Protein AF-A0A1D6E406-F1 (afdb_monomer_lite)

Secondary structure (DSSP, 8-state):
-EEE-SSEEEEEEEE--SSSPPEEEEEEEESS--HHHHHHHHH-HHHHHHH-TTEEEEEEEEEETTTTEEEEEEEEPPPTTS--EEEEEEEEEEEETTEEEEEEEEE---TT-----EEEEEEEPPSSSS-EEEE-

InterPro domains:
  IPR002913 START domain [PS50848] (1-136)
  IPR023393 START-like domain superfamily [G3DSA:3.30.530.20] (2-128)
  IPR051213 START domain-containing lipid transfer [PTHR19308] (1-108)

pLDDT: mean 76.95, std 17.3, range [32.34, 92.44]

Foldseek 3Di:
DWDDDPFKTKDWDWDDDPDDDIRIKMKMKGQADALVRVVCCVPPQVNCCVPVVQWPDKDWPDADPVQQKTWMWTWGHDPPVDDIAIWIKIKHWDDDDRKIKMKIWTDRPDPPDPDIDIDIWIFDQDPDRGITITMD

Structure (mmCIF, N/CA/C/O backbone):
data_AF-A0A1D6E406-F1
#
_entry.id   AF-A0A1D6E406-F1
#
loop_
_atom_site.group_PDB
_atom_site.id
_atom_site.type_symbol
_atom_site.label_atom_id
_atom_site.label_alt_id
_atom_site.label_comp_id
_atom_site.label_asym_id
_atom_site.label_entity_id
_atom_site.label_seq_id
_atom_site.pdbx_PDB_ins_code
_atom_site.Cartn_x
_atom_site.Cartn_y
_atom_site.Cartn_z
_atom_site.occupancy
_atom_site.B_iso_or_equiv
_atom_site.auth_seq_id
_atom_site.auth_comp_id
_atom_site.auth_asym_id
_atom_site.auth_atom_id
_atom_site.pdbx_PDB_model_num
ATOM 1 N N . MET A 1 1 ? -14.150 10.997 -7.292 1.00 87.75 1 MET A N 1
ATOM 2 C CA . MET A 1 1 ? -14.977 9.773 -7.341 1.00 87.75 1 MET A CA 1
ATOM 3 C C . MET A 1 1 ? -15.355 9.397 -5.924 1.00 87.75 1 MET A C 1
ATOM 5 O O . MET A 1 1 ? -14.482 9.418 -5.068 1.00 87.75 1 MET A O 1
ATOM 9 N N . GLU A 1 2 ? -16.615 9.054 -5.685 1.00 92.44 2 GLU A N 1
ATOM 10 C CA . GLU A 1 2 ? -17.098 8.595 -4.381 1.00 92.44 2 GLU A CA 1
ATOM 11 C C . GLU A 1 2 ? -17.766 7.223 -4.537 1.00 92.44 2 GLU A C 1
ATOM 13 O O . GLU A 1 2 ? -18.432 6.958 -5.541 1.00 92.44 2 GLU A O 1
ATOM 18 N N . ARG A 1 3 ? -17.552 6.333 -3.567 1.00 90.25 3 ARG A N 1
ATOM 19 C CA . ARG A 1 3 ? -18.233 5.042 -3.435 1.00 90.25 3 ARG A CA 1
ATOM 20 C C . ARG A 1 3 ? -18.565 4.786 -1.973 1.00 90.25 3 ARG A C 1
ATOM 22 O O . ARG A 1 3 ? -17.777 5.112 -1.091 1.00 90.25 3 ARG A O 1
ATOM 29 N N . ARG A 1 4 ? -19.701 4.145 -1.715 1.00 91.31 4 ARG A N 1
ATOM 30 C CA . ARG A 1 4 ? -20.150 3.834 -0.358 1.00 91.31 4 ARG A CA 1
ATOM 31 C C . ARG A 1 4 ? -20.817 2.464 -0.299 1.00 91.31 4 ARG A C 1
ATOM 33 O O . ARG A 1 4 ? -21.579 2.110 -1.193 1.00 91.31 4 ARG A O 1
ATOM 40 N N . THR A 1 5 ? -20.526 1.720 0.757 1.00 90.69 5 THR A N 1
ATOM 41 C CA . THR A 1 5 ? -21.230 0.500 1.173 1.00 90.69 5 THR A CA 1
ATOM 42 C C . THR A 1 5 ? -21.824 0.722 2.570 1.00 90.69 5 THR A C 1
ATOM 44 O O . THR A 1 5 ? -21.741 1.824 3.119 1.00 90.69 5 THR A O 1
ATOM 47 N N . SER A 1 6 ? -22.441 -0.301 3.165 1.00 89.81 6 SER A N 1
ATOM 48 C CA . SER A 1 6 ? -22.986 -0.225 4.528 1.00 89.81 6 SER A CA 1
ATOM 49 C C . SER A 1 6 ? -21.928 0.069 5.602 1.00 89.81 6 SER A C 1
ATOM 51 O O . SER A 1 6 ? -22.252 0.713 6.593 1.00 89.81 6 SER A O 1
ATOM 53 N N . ASN A 1 7 ? -20.680 -0.363 5.398 1.00 88.88 7 ASN A N 1
ATOM 54 C CA . ASN A 1 7 ? -19.593 -0.310 6.384 1.00 88.88 7 ASN A CA 1
ATOM 55 C C . ASN A 1 7 ? -18.300 0.356 5.871 1.00 88.88 7 ASN A C 1
ATOM 57 O O . ASN A 1 7 ? -17.299 0.404 6.589 1.00 88.88 7 ASN A O 1
ATOM 61 N N . MET A 1 8 ? -18.296 0.860 4.632 1.00 88.75 8 MET A N 1
ATOM 62 C CA . MET A 1 8 ? -17.132 1.499 4.023 1.00 88.75 8 MET A CA 1
ATOM 63 C C . MET A 1 8 ? -17.527 2.742 3.223 1.00 88.75 8 MET A C 1
ATOM 65 O O . MET A 1 8 ? -18.498 2.736 2.467 1.00 88.75 8 MET A O 1
ATOM 69 N N . THR A 1 9 ? -16.736 3.809 3.336 1.00 90.44 9 THR A N 1
ATOM 70 C CA . THR A 1 9 ? -16.847 4.998 2.471 1.00 90.44 9 THR A CA 1
ATOM 71 C C . THR A 1 9 ? -15.514 5.264 1.788 1.00 90.44 9 THR A C 1
ATOM 73 O O . THR A 1 9 ? -14.501 5.384 2.460 1.00 90.44 9 THR A O 1
ATOM 76 N N . TYR A 1 10 ? -15.499 5.390 0.466 1.00 89.38 10 TYR A N 1
ATOM 77 C CA . TYR A 1 10 ? -14.306 5.630 -0.341 1.00 89.38 10 TYR A CA 1
ATOM 78 C C . TYR A 1 10 ? -14.454 6.918 -1.146 1.00 89.38 10 T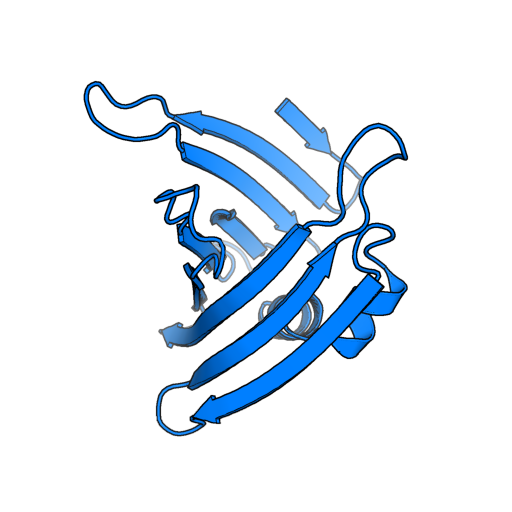YR A C 1
ATOM 80 O O . TYR A 1 10 ? -15.414 7.088 -1.894 1.00 89.38 10 TYR A O 1
ATOM 88 N N . ASN A 1 11 ? -13.468 7.799 -1.035 1.00 90.12 11 ASN A N 1
ATOM 89 C CA . ASN A 1 11 ? -13.337 9.009 -1.831 1.00 90.12 11 ASN A CA 1
ATOM 90 C C . ASN A 1 11 ? -12.002 8.985 -2.563 1.00 90.12 11 ASN A C 1
ATOM 92 O O . ASN A 1 11 ? -10.994 8.595 -1.991 1.00 90.12 11 ASN A O 1
ATOM 96 N N . ALA A 1 12 ? -11.978 9.446 -3.803 1.00 88.56 12 ALA A N 1
ATOM 97 C CA . ALA A 1 12 ? -10.755 9.655 -4.559 1.00 88.56 12 ALA A CA 1
ATOM 98 C C . ALA A 1 12 ? -10.809 10.986 -5.291 1.00 88.56 12 ALA A C 1
ATOM 100 O O . ALA A 1 12 ? -11.831 11.343 -5.888 1.00 88.56 12 ALA A O 1
ATOM 101 N N . TRP A 1 13 ? -9.702 11.705 -5.259 1.00 90.12 13 TRP A N 1
ATOM 102 C CA . TRP A 1 13 ? -9.516 12.971 -5.944 1.00 90.12 13 TRP A CA 1
ATOM 103 C C . TRP A 1 13 ? -8.097 13.039 -6.502 1.00 90.12 13 TRP A C 1
ATOM 105 O O . TRP A 1 13 ? -7.251 12.197 -6.213 1.00 90.12 13 TRP A O 1
ATOM 115 N N . ARG A 1 14 ? -7.841 14.028 -7.348 1.00 88.38 14 ARG A N 1
ATOM 116 C CA . ARG A 1 14 ? -6.494 14.330 -7.820 1.00 88.38 14 ARG A CA 1
ATOM 117 C C . ARG A 1 14 ? -6.176 15.779 -7.503 1.00 88.38 14 ARG A C 1
ATOM 119 O O . ARG A 1 14 ? -7.077 16.617 -7.493 1.00 88.38 14 ARG A O 1
ATOM 126 N N . ARG A 1 15 ? -4.908 16.056 -7.241 1.00 85.81 15 ARG A N 1
ATOM 127 C CA . ARG A 1 15 ? -4.362 17.395 -7.081 1.00 85.81 15 ARG A CA 1
ATOM 128 C C . ARG A 1 15 ? -3.347 17.621 -8.191 1.00 85.81 15 ARG A C 1
ATOM 130 O O . ARG A 1 15 ? -2.416 16.839 -8.353 1.00 85.81 15 ARG A O 1
ATOM 137 N N . GLU A 1 16 ? -3.543 18.698 -8.933 1.00 90.00 16 GLU A N 1
ATOM 138 C CA . GLU A 1 16 ? -2.656 19.139 -10.007 1.00 90.00 16 GLU A CA 1
ATOM 139 C C . GLU A 1 16 ? -1.957 20.414 -9.515 1.00 90.00 16 GLU A C 1
ATOM 141 O O . GLU A 1 16 ? -2.592 21.469 -9.480 1.00 90.00 16 GLU A O 1
ATOM 146 N N . PRO A 1 17 ? -0.723 20.322 -8.989 1.00 85.56 17 PRO A N 1
ATOM 147 C CA . PRO A 1 17 ? 0.032 21.504 -8.578 1.00 85.56 17 PRO A CA 1
ATOM 148 C C . PRO A 1 17 ? 0.490 22.318 -9.802 1.00 85.56 17 PRO A C 1
ATOM 150 O O . PRO A 1 17 ? 0.604 21.769 -10.894 1.00 85.56 17 PRO A O 1
ATOM 153 N N . GLU A 1 18 ? 0.781 23.613 -9.615 1.00 91.19 18 GLU A N 1
ATOM 154 C CA . GLU A 1 18 ? 1.351 24.466 -10.681 1.00 91.19 18 GLU A CA 1
ATOM 155 C C . GLU A 1 18 ? 2.700 23.927 -11.182 1.00 91.19 18 GLU A C 1
ATOM 157 O O . GLU A 1 18 ? 2.992 23.983 -12.374 1.00 91.19 18 GLU A O 1
ATOM 162 N N . GLU A 1 19 ? 3.487 23.340 -10.276 1.00 88.94 19 GLU A N 1
ATOM 163 C CA . GLU A 1 19 ? 4.749 22.671 -10.574 1.00 88.94 19 GLU A CA 1
ATOM 164 C C . GLU A 1 19 ? 4.769 21.258 -9.969 1.00 88.94 19 GLU A C 1
ATOM 166 O O . GLU A 1 19 ? 4.414 21.053 -8.803 1.00 88.94 19 GLU A O 1
ATOM 171 N N . GLY A 1 20 ? 5.229 20.276 -10.751 1.00 80.31 20 GLY A N 1
ATOM 172 C CA . GLY A 1 20 ? 5.406 18.886 -10.322 1.00 80.31 20 GLY A CA 1
ATOM 173 C C . GLY A 1 20 ? 4.348 17.907 -10.854 1.00 80.31 20 GLY A C 1
ATOM 174 O O . GLY A 1 20 ? 3.494 18.271 -11.662 1.00 80.31 20 GLY A O 1
ATOM 175 N N . PRO A 1 21 ? 4.426 16.627 -10.450 1.00 79.94 21 PRO A N 1
ATOM 176 C CA . PRO A 1 21 ? 3.536 15.590 -10.956 1.00 79.94 21 PRO A CA 1
ATOM 177 C C . PRO A 1 21 ? 2.126 15.693 -10.361 1.00 79.94 21 PRO A C 1
ATOM 179 O O . PRO A 1 21 ? 1.925 16.161 -9.238 1.00 79.94 21 PRO A O 1
ATOM 182 N N . ILE A 1 22 ? 1.145 15.171 -11.104 1.00 81.31 22 ILE A N 1
ATOM 183 C CA . ILE A 1 22 ? -0.227 14.994 -10.619 1.00 81.31 22 ILE A CA 1
ATOM 184 C C . ILE A 1 22 ? -0.213 14.042 -9.423 1.00 81.31 22 ILE A C 1
ATOM 186 O O . ILE A 1 22 ? 0.307 12.929 -9.500 1.00 81.31 22 ILE A O 1
ATOM 190 N N . MET A 1 23 ? -0.836 14.464 -8.328 1.00 80.56 23 MET A N 1
ATOM 191 C CA . MET A 1 23 ? -0.983 13.660 -7.122 1.00 80.56 23 MET A CA 1
ATOM 192 C C . MET A 1 23 ? -2.368 13.026 -7.118 1.00 80.56 23 MET A C 1
ATOM 194 O O . MET A 1 23 ? -3.381 13.728 -7.112 1.00 80.56 23 MET A O 1
ATOM 198 N N . TYR A 1 24 ? -2.423 11.701 -7.114 1.00 81.94 24 TYR A N 1
ATOM 199 C CA . TYR A 1 24 ? -3.665 10.976 -6.878 1.00 81.94 24 TYR A CA 1
ATOM 200 C C . TYR A 1 24 ? -3.826 10.775 -5.384 1.00 81.94 24 TYR A C 1
ATOM 202 O O . TYR A 1 24 ? -2.890 10.341 -4.724 1.00 81.94 24 TYR A O 1
ATOM 210 N N . CYS A 1 25 ? -5.003 11.111 -4.873 1.00 82.69 25 CYS A N 1
ATOM 211 C CA . CYS A 1 25 ? -5.319 10.987 -3.468 1.00 82.69 25 CYS A CA 1
ATOM 212 C C . CYS A 1 25 ? -6.571 10.136 -3.293 1.00 82.69 25 CYS A C 1
ATOM 214 O O . CYS A 1 25 ? -7.547 10.275 -4.036 1.00 82.69 25 CYS A O 1
ATOM 216 N N . SER A 1 26 ? -6.587 9.288 -2.277 1.00 84.56 26 SER A N 1
ATOM 217 C CA . SER A 1 26 ? -7.819 8.630 -1.849 1.00 84.56 26 SER A CA 1
ATOM 218 C C . SER A 1 26 ? -8.030 8.742 -0.353 1.00 84.56 26 SER A C 1
ATOM 220 O O . SER A 1 26 ? -7.108 9.054 0.379 1.00 84.56 26 SER A O 1
ATOM 222 N N . ARG A 1 27 ? -9.265 8.541 0.100 1.00 85.50 27 ARG A N 1
ATOM 223 C CA . ARG A 1 27 ? -9.650 8.438 1.501 1.00 85.50 27 ARG A CA 1
ATOM 224 C C . ARG A 1 27 ? -10.661 7.323 1.654 1.00 85.50 27 ARG A C 1
ATOM 226 O O . ARG A 1 27 ? -11.790 7.463 1.184 1.00 85.50 27 ARG A O 1
ATOM 233 N N . THR A 1 28 ? -10.288 6.271 2.366 1.00 86.69 28 THR A N 1
ATOM 234 C CA . THR A 1 28 ? -11.214 5.191 2.734 1.00 86.69 28 THR A CA 1
ATOM 235 C C . THR A 1 28 ? -11.545 5.269 4.214 1.00 86.69 28 THR A C 1
ATOM 237 O O . THR A 1 28 ? -10.647 5.505 5.012 1.00 86.69 28 THR A O 1
ATOM 240 N N . ILE A 1 29 ? -12.817 5.095 4.568 1.00 86.69 29 ILE A N 1
ATOM 241 C CA . ILE A 1 29 ? -13.318 4.933 5.932 1.00 86.69 29 ILE A CA 1
ATOM 242 C C . ILE A 1 29 ? -13.805 3.505 6.096 1.00 86.69 29 ILE A C 1
ATOM 244 O O . ILE A 1 29 ? -14.703 3.113 5.356 1.00 86.69 29 ILE A O 1
ATOM 248 N N . PHE A 1 30 ? -13.259 2.778 7.068 1.00 86.25 30 PHE A N 1
ATOM 249 C CA . PHE A 1 30 ? -13.790 1.491 7.528 1.00 86.25 30 PHE A CA 1
ATOM 250 C C . PHE A 1 30 ? -14.473 1.681 8.879 1.00 86.25 30 PHE A C 1
ATOM 252 O O . PHE A 1 30 ? -13.838 2.222 9.785 1.00 86.25 30 PHE A O 1
ATOM 259 N N . GLU A 1 31 ? -15.741 1.271 8.991 1.00 86.31 31 GLU A N 1
ATOM 260 C CA . GLU A 1 31 ? -16.519 1.427 10.231 1.00 86.31 31 GLU A CA 1
ATOM 261 C C . GLU A 1 31 ? -16.279 0.274 11.241 1.00 86.31 31 GLU A C 1
ATOM 263 O O . GLU A 1 31 ? -16.383 0.456 12.451 1.00 86.31 31 GLU A O 1
ATOM 268 N N . ASP A 1 32 ? -15.895 -0.911 10.747 1.00 86.94 32 ASP A N 1
ATOM 269 C CA . ASP A 1 32 ? -15.813 -2.156 11.534 1.00 86.94 32 ASP A CA 1
ATOM 270 C C . ASP A 1 32 ? -14.422 -2.821 11.463 1.00 86.94 32 ASP A C 1
ATOM 272 O O . ASP A 1 32 ? -14.301 -4.041 11.357 1.00 86.94 32 ASP A O 1
ATOM 276 N N . ALA A 1 33 ? -13.348 -2.029 11.467 1.00 85.50 33 ALA A N 1
ATOM 277 C CA . ALA A 1 33 ? -11.976 -2.540 11.440 1.00 85.50 33 ALA A CA 1
ATOM 278 C C . ALA A 1 33 ? -11.087 -1.805 12.450 1.00 85.50 33 ALA A C 1
ATOM 280 O O . ALA A 1 33 ? -11.347 -0.646 12.777 1.00 85.50 33 ALA A O 1
ATOM 281 N N . THR A 1 34 ? -10.029 -2.470 12.926 1.00 84.62 34 THR A N 1
ATOM 282 C CA . THR A 1 34 ? -8.990 -1.851 13.765 1.00 84.62 34 THR A CA 1
ATOM 283 C C . THR A 1 34 ? -7.807 -1.375 12.913 1.00 84.62 34 THR A C 1
ATOM 285 O O . THR A 1 34 ? -7.543 -1.968 11.860 1.00 84.62 34 THR A O 1
ATOM 288 N N . PRO A 1 35 ? -7.101 -0.295 13.306 1.00 81.69 35 PRO A N 1
ATOM 289 C CA . PRO A 1 35 ? -5.930 0.186 12.572 1.00 81.69 35 PRO A CA 1
ATOM 290 C C . PRO A 1 35 ? -4.876 -0.906 12.350 1.00 81.69 35 PRO A C 1
ATOM 292 O O . PRO A 1 35 ? -4.285 -0.971 11.277 1.00 81.69 35 PRO A O 1
ATOM 295 N N . GLU A 1 36 ? -4.701 -1.803 13.322 1.00 85.25 36 GLU A N 1
ATOM 296 C CA . GLU A 1 36 ? -3.796 -2.953 13.259 1.00 85.25 36 GLU A CA 1
ATOM 297 C C . GLU A 1 36 ? -4.228 -3.955 12.187 1.00 85.25 36 GLU A C 1
ATOM 299 O O . GLU A 1 36 ? -3.406 -4.395 11.390 1.00 85.25 36 GLU A O 1
ATOM 304 N N . LEU A 1 37 ? -5.525 -4.275 12.120 1.00 86.94 37 LEU A N 1
ATOM 305 C CA . LEU A 1 37 ? -6.055 -5.193 11.114 1.00 86.94 37 LEU A CA 1
ATOM 306 C C . LEU A 1 37 ? -5.851 -4.634 9.704 1.00 86.94 37 LEU A C 1
ATOM 308 O O . LEU A 1 37 ? -5.447 -5.356 8.797 1.00 86.94 37 LEU A O 1
ATOM 312 N N . VAL A 1 38 ? -6.129 -3.342 9.518 1.00 85.06 38 VAL A N 1
ATOM 313 C CA . VAL A 1 38 ? -5.937 -2.672 8.228 1.00 85.06 38 VAL A CA 1
ATOM 314 C C . VAL A 1 38 ? -4.454 -2.625 7.867 1.00 85.06 38 VAL A C 1
ATOM 316 O O . VAL A 1 38 ? -4.095 -2.942 6.735 1.00 85.06 38 VAL A O 1
ATOM 319 N N . ARG A 1 39 ? -3.582 -2.302 8.824 1.00 84.88 39 ARG A N 1
ATOM 320 C CA . ARG A 1 39 ? -2.129 -2.333 8.639 1.00 84.88 39 ARG A CA 1
ATOM 321 C C . ARG A 1 39 ? -1.665 -3.688 8.120 1.00 84.88 39 ARG A C 1
ATOM 323 O O . ARG A 1 39 ? -1.004 -3.739 7.084 1.00 84.88 39 ARG A O 1
ATOM 330 N N . ASP A 1 40 ? -2.029 -4.754 8.823 1.00 86.56 40 ASP A N 1
ATOM 331 C CA . ASP A 1 40 ? -1.592 -6.110 8.497 1.00 86.56 40 ASP A CA 1
ATOM 332 C C . ASP A 1 40 ? -2.157 -6.541 7.137 1.00 86.56 40 ASP A C 1
ATOM 334 O O . ASP A 1 40 ? -1.423 -7.055 6.299 1.00 86.56 40 ASP A O 1
ATOM 338 N N . PHE A 1 41 ? -3.420 -6.211 6.84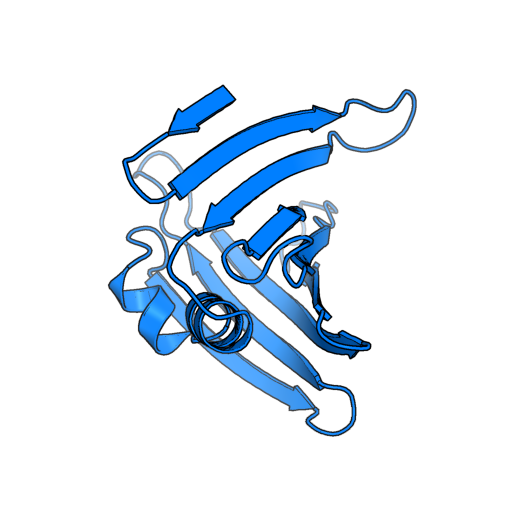6 1.00 85.12 41 PHE A N 1
ATOM 339 C CA . PHE A 1 41 ? -4.049 -6.485 5.552 1.00 85.12 41 PHE A CA 1
ATOM 340 C C . PHE A 1 41 ? -3.325 -5.833 4.362 1.00 85.12 41 PHE A C 1
ATOM 342 O O . PHE A 1 41 ? -3.179 -6.457 3.309 1.00 85.12 41 PHE A O 1
ATOM 349 N N . PHE A 1 42 ? -2.912 -4.565 4.484 1.00 79.62 42 PHE A N 1
ATOM 350 C CA . PHE A 1 42 ? -2.260 -3.852 3.379 1.00 79.62 42 PHE A CA 1
ATOM 351 C C . PHE A 1 42 ? -0.783 -4.217 3.211 1.00 79.62 42 PHE A C 1
ATOM 353 O O . PHE A 1 42 ? -0.258 -4.067 2.105 1.00 79.62 42 PHE A O 1
ATOM 360 N N . TRP A 1 43 ? -0.125 -4.664 4.281 1.00 78.25 43 TRP A N 1
ATOM 361 C CA . TRP A 1 43 ? 1.305 -4.973 4.290 1.00 78.25 43 TRP A CA 1
ATOM 362 C C . TRP A 1 43 ? 1.621 -6.453 4.042 1.00 78.25 43 TRP A C 1
ATOM 364 O O . TRP A 1 43 ? 2.741 -6.786 3.659 1.00 78.25 43 TRP A O 1
ATOM 374 N N . ASP A 1 44 ? 0.644 -7.341 4.209 1.00 85.44 44 ASP A N 1
ATOM 375 C CA . ASP A 1 44 ? 0.804 -8.765 3.931 1.00 85.44 44 ASP A CA 1
ATOM 376 C C . ASP A 1 44 ? 0.898 -9.024 2.414 1.00 85.44 44 ASP A C 1
ATOM 378 O O . ASP A 1 44 ? -0.099 -9.056 1.684 1.00 85.44 44 ASP A O 1
ATOM 382 N N . GLY A 1 45 ? 2.132 -9.202 1.933 1.00 82.56 45 GLY A N 1
ATOM 383 C CA . GLY A 1 45 ? 2.434 -9.500 0.533 1.00 82.56 45 GLY A CA 1
ATOM 384 C C . GLY A 1 45 ? 1.886 -10.849 0.053 1.00 82.56 45 GLY A C 1
ATOM 385 O O . GLY A 1 45 ? 1.450 -10.955 -1.098 1.00 82.56 45 GLY A O 1
ATOM 386 N N . ASP A 1 46 ? 1.832 -11.855 0.928 1.00 86.06 46 ASP A N 1
ATOM 387 C CA . ASP A 1 46 ? 1.295 -13.181 0.603 1.00 86.06 46 ASP A CA 1
ATOM 388 C C . ASP A 1 46 ? -0.225 -13.126 0.460 1.00 86.06 46 ASP A C 1
ATOM 390 O O . ASP A 1 46 ? -0.818 -13.749 -0.429 1.00 86.06 46 ASP A O 1
ATOM 394 N N . PHE A 1 47 ? -0.879 -12.344 1.317 1.00 87.25 47 PHE A N 1
ATOM 395 C CA . PHE A 1 47 ? -2.298 -12.069 1.198 1.00 87.25 47 PHE A CA 1
ATOM 396 C C . PHE A 1 47 ? -2.595 -11.195 -0.023 1.00 87.25 47 PHE A C 1
ATOM 398 O O . PHE A 1 47 ? -3.572 -11.450 -0.731 1.00 87.25 47 PHE A O 1
ATOM 405 N N . ARG A 1 48 ? -1.728 -10.226 -0.347 1.00 85.81 48 ARG A N 1
ATOM 406 C CA . ARG A 1 48 ? -1.874 -9.357 -1.524 1.00 85.81 48 ARG A CA 1
ATOM 407 C C . ARG A 1 48 ? -1.966 -10.141 -2.829 1.00 85.81 48 ARG A C 1
ATOM 409 O O . ARG A 1 48 ? -2.813 -9.812 -3.658 1.00 85.81 48 ARG A O 1
ATOM 416 N N . LEU A 1 49 ? -1.170 -11.200 -2.981 1.00 88.00 49 LEU A N 1
ATOM 417 C CA . LEU A 1 49 ? -1.226 -12.104 -4.138 1.00 88.00 49 LEU A CA 1
ATOM 418 C C . LEU A 1 49 ? -2.584 -12.807 -4.302 1.00 88.00 49 LEU A C 1
ATOM 420 O O . LEU A 1 49 ? -2.939 -13.198 -5.410 1.00 88.00 49 LEU A O 1
ATOM 424 N N . LYS A 1 50 ? -3.355 -12.977 -3.219 1.00 89.44 50 LYS A N 1
ATOM 425 C CA . LYS A 1 50 ? -4.668 -13.641 -3.260 1.00 89.44 50 LYS A CA 1
ATOM 426 C C . LYS A 1 50 ? -5.785 -12.709 -3.715 1.00 89.44 50 LYS A C 1
ATOM 428 O O . LYS A 1 50 ? -6.728 -13.176 -4.348 1.00 89.44 50 LYS A O 1
ATOM 433 N N . TRP A 1 51 ? -5.720 -11.422 -3.364 1.00 84.69 51 TRP A N 1
ATOM 434 C CA . TRP A 1 51 ? -6.829 -10.490 -3.601 1.00 84.69 51 TRP A CA 1
ATOM 435 C C . TRP A 1 51 ? -6.576 -9.454 -4.699 1.00 84.69 51 TRP A C 1
ATOM 437 O O . TRP A 1 51 ? -7.551 -8.957 -5.260 1.00 84.69 51 TRP A O 1
ATOM 447 N N . ASP A 1 52 ? -5.321 -9.114 -5.024 1.00 85.06 52 ASP A N 1
ATOM 448 C CA . ASP A 1 52 ? -4.988 -8.213 -6.136 1.00 85.06 52 ASP A CA 1
ATOM 449 C C . ASP A 1 52 ? -4.779 -9.041 -7.416 1.00 85.06 52 ASP A C 1
ATOM 451 O O . ASP A 1 52 ? -3.693 -9.586 -7.615 1.00 85.06 52 ASP A O 1
ATOM 455 N N . PRO A 1 53 ? -5.778 -9.135 -8.317 1.00 86.00 53 PRO A N 1
ATOM 456 C CA . PRO A 1 53 ? -5.688 -9.983 -9.507 1.00 86.00 53 PRO A CA 1
ATOM 457 C C . PRO A 1 53 ? -4.617 -9.512 -10.497 1.00 86.00 53 PRO A C 1
ATOM 459 O O . PRO A 1 53 ? -4.258 -10.248 -11.414 1.00 86.00 53 PRO A O 1
ATOM 462 N N . MET A 1 54 ? -4.126 -8.277 -10.347 1.00 85.75 54 MET A N 1
ATOM 463 C CA . MET A 1 54 ? -3.058 -7.746 -11.182 1.00 85.75 54 MET A CA 1
ATOM 464 C C . M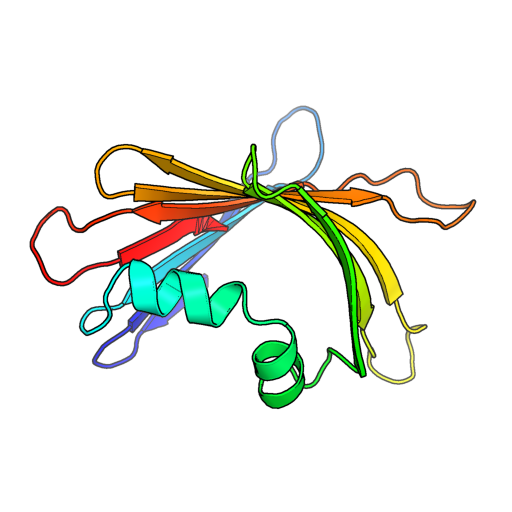ET A 1 54 ? -1.675 -8.057 -10.615 1.00 85.75 54 MET A C 1
ATOM 466 O O . MET A 1 54 ? -0.701 -7.876 -11.334 1.00 85.75 54 MET A O 1
ATOM 470 N N . LEU A 1 55 ? -1.537 -8.477 -9.355 1.00 87.94 55 LEU A N 1
ATOM 471 C CA . LEU A 1 55 ? -0.238 -8.812 -8.777 1.00 87.94 55 LEU A CA 1
ATOM 472 C C . LEU A 1 55 ? 0.104 -10.274 -9.082 1.00 87.94 55 LEU A C 1
ATOM 474 O O . LEU A 1 55 ? -0.535 -11.189 -8.580 1.00 87.94 55 LEU A O 1
ATOM 478 N N . ALA A 1 56 ? 1.123 -10.496 -9.909 1.00 89.44 56 ALA A N 1
ATOM 479 C CA . ALA A 1 56 ? 1.546 -11.836 -10.314 1.00 89.44 56 ALA A CA 1
ATOM 480 C C . ALA A 1 56 ? 2.720 -12.375 -9.490 1.00 89.44 56 ALA A C 1
ATOM 482 O O . ALA A 1 56 ? 2.938 -13.583 -9.445 1.00 89.44 56 ALA A O 1
ATOM 483 N N . TYR A 1 57 ? 3.490 -11.483 -8.869 1.00 90.75 57 TYR A N 1
ATOM 484 C CA . TYR A 1 57 ? 4.647 -11.831 -8.057 1.00 90.75 57 TYR A CA 1
ATOM 485 C C . TYR A 1 57 ? 4.840 -10.809 -6.942 1.00 90.75 57 TYR A C 1
ATOM 487 O O . TYR A 1 57 ? 4.704 -9.608 -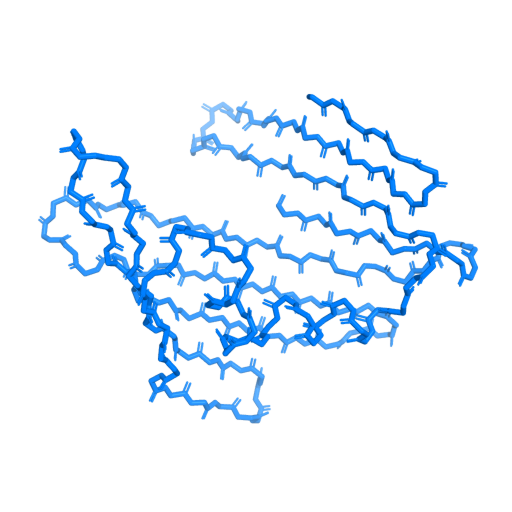7.178 1.00 90.75 57 TYR A O 1
ATOM 495 N N . CYS A 1 58 ? 5.190 -11.295 -5.754 1.00 90.75 58 CYS A N 1
ATOM 496 C CA . CYS A 1 58 ? 5.580 -10.494 -4.605 1.00 90.75 58 CYS A CA 1
ATOM 497 C C . CYS A 1 58 ? 6.688 -11.225 -3.849 1.00 90.75 58 CYS A C 1
ATOM 499 O O . CYS A 1 58 ? 6.539 -12.404 -3.532 1.00 90.75 58 CYS A O 1
ATOM 501 N N . LYS A 1 59 ? 7.789 -10.531 -3.556 1.00 91.25 59 LYS A N 1
ATOM 502 C CA . LYS A 1 59 ? 8.865 -11.046 -2.707 1.00 91.25 59 LYS A CA 1
ATOM 503 C C . LYS A 1 59 ? 9.495 -9.923 -1.889 1.00 91.25 59 LYS A C 1
ATOM 505 O O . LYS A 1 59 ? 9.929 -8.924 -2.461 1.00 91.25 59 LYS A O 1
ATOM 510 N N . SER A 1 60 ? 9.604 -10.117 -0.575 1.00 90.31 60 SER A N 1
ATOM 511 C CA . SER A 1 60 ? 10.477 -9.302 0.277 1.00 90.31 60 SER A CA 1
ATOM 512 C C . SER A 1 60 ? 11.936 -9.589 -0.078 1.00 90.31 60 SER A C 1
ATOM 514 O O . SER A 1 60 ? 12.362 -10.746 -0.096 1.00 90.31 60 SER A O 1
ATOM 516 N N . LEU A 1 61 ? 12.684 -8.543 -0.423 1.00 90.81 61 LEU A N 1
ATOM 517 C CA . LEU A 1 61 ? 14.108 -8.627 -0.737 1.00 90.81 61 LEU A CA 1
ATOM 518 C C . LEU A 1 61 ? 14.956 -8.438 0.520 1.00 90.81 61 LEU A C 1
ATOM 520 O O . LEU A 1 61 ? 15.810 -9.274 0.782 1.00 90.81 61 LEU A O 1
ATOM 524 N N . ASP A 1 62 ? 14.673 -7.387 1.294 1.00 90.06 62 ASP A N 1
ATOM 525 C CA . ASP A 1 62 ? 15.380 -7.053 2.534 1.00 90.06 62 ASP A CA 1
ATOM 526 C C . ASP A 1 62 ? 14.416 -6.456 3.561 1.00 90.06 62 ASP A C 1
ATOM 528 O O . ASP A 1 62 ? 13.492 -5.719 3.208 1.00 90.06 62 ASP A O 1
ATOM 532 N N . GLU A 1 63 ? 14.668 -6.718 4.840 1.00 89.38 63 GLU A N 1
ATOM 533 C CA . GLU A 1 63 ? 13.902 -6.180 5.963 1.00 89.38 63 GLU A CA 1
ATOM 534 C C . GLU A 1 63 ? 14.840 -5.543 6.990 1.00 89.38 63 GLU A C 1
ATOM 536 O O . GLU A 1 63 ? 15.863 -6.109 7.376 1.00 89.38 63 GLU A O 1
ATOM 541 N N . PHE A 1 64 ? 14.464 -4.359 7.466 1.00 89.25 64 PHE A N 1
ATOM 542 C CA . PHE A 1 64 ? 15.188 -3.575 8.458 1.00 89.25 64 PHE A CA 1
ATOM 543 C C . PHE A 1 64 ? 14.264 -3.307 9.659 1.00 89.25 64 PHE A C 1
ATOM 545 O O . PHE A 1 64 ? 13.698 -2.217 9.792 1.00 89.25 64 PHE A O 1
ATOM 552 N N . PRO A 1 65 ? 14.104 -4.277 10.581 1.00 84.00 65 PRO A N 1
ATOM 553 C CA . PRO A 1 65 ? 13.144 -4.168 11.684 1.00 84.00 65 PRO A CA 1
ATOM 554 C C . PRO A 1 65 ? 13.394 -2.969 12.606 1.00 84.00 65 PRO A C 1
ATOM 556 O O . PRO A 1 65 ? 12.461 -2.411 13.171 1.00 84.00 65 PRO A O 1
ATOM 559 N N . GLN A 1 66 ? 14.652 -2.536 12.726 1.00 86.56 66 GLN A N 1
ATOM 560 C CA . GLN A 1 66 ? 15.070 -1.439 13.606 1.00 86.56 66 GLN A CA 1
ATOM 561 C C . GLN A 1 66 ? 14.415 -0.096 13.255 1.00 86.56 66 GLN A C 1
ATOM 563 O O . GLN A 1 66 ? 14.234 0.749 14.127 1.00 86.56 66 GLN A O 1
ATOM 568 N N . ASN A 1 67 ? 14.082 0.123 11.982 1.00 84.00 67 ASN A N 1
ATOM 569 C CA . ASN A 1 67 ? 13.474 1.365 11.503 1.00 84.00 67 ASN A CA 1
ATOM 570 C C . ASN A 1 67 ? 12.150 1.141 10.752 1.00 84.00 67 ASN A C 1
ATOM 572 O O . ASN A 1 67 ? 11.578 2.119 10.257 1.00 84.00 67 ASN A O 1
ATOM 576 N N . GLY A 1 68 ? 11.670 -0.107 10.699 1.00 84.25 68 GLY A N 1
ATOM 577 C CA . GLY A 1 68 ? 10.433 -0.508 10.031 1.00 84.25 68 GLY A CA 1
ATOM 578 C C . GLY A 1 68 ? 10.498 -0.425 8.505 1.00 84.25 68 GLY A C 1
ATOM 579 O O . GLY A 1 68 ? 9.457 -0.251 7.875 1.00 84.25 68 GLY A O 1
ATOM 580 N N . ALA A 1 69 ? 11.696 -0.460 7.909 1.00 89.19 69 ALA A N 1
ATOM 581 C CA . ALA A 1 69 ? 11.861 -0.399 6.460 1.00 89.19 69 ALA A CA 1
ATOM 582 C C . ALA A 1 69 ? 11.946 -1.793 5.825 1.00 89.19 69 ALA A C 1
ATOM 584 O O . ALA A 1 69 ? 12.531 -2.711 6.392 1.00 89.19 69 ALA A O 1
ATOM 585 N N . THR A 1 70 ? 11.418 -1.926 4.612 1.00 90.31 70 THR A N 1
ATOM 586 C CA . THR A 1 70 ? 11.447 -3.160 3.819 1.00 90.31 70 THR A CA 1
ATOM 587 C C . THR A 1 70 ? 11.662 -2.816 2.353 1.00 90.31 70 THR A C 1
ATOM 589 O O . THR A 1 70 ? 11.124 -1.826 1.853 1.00 90.31 70 THR A O 1
ATOM 592 N N . ILE A 1 71 ? 12.429 -3.641 1.649 1.00 89.94 71 ILE A N 1
ATOM 593 C CA . ILE A 1 71 ? 12.564 -3.602 0.196 1.00 89.94 71 ILE A CA 1
ATOM 594 C C . ILE A 1 71 ? 11.745 -4.750 -0.377 1.00 89.94 71 ILE A C 1
ATOM 596 O O . ILE A 1 71 ? 11.918 -5.900 0.022 1.00 89.94 71 ILE A O 1
ATOM 600 N N . VAL A 1 72 ? 10.859 -4.447 -1.321 1.00 89.12 72 VAL A N 1
ATOM 601 C CA . VAL A 1 72 ? 9.932 -5.420 -1.904 1.00 89.12 72 VAL A CA 1
ATOM 602 C C . VAL A 1 72 ? 10.026 -5.384 -3.425 1.00 89.12 72 VAL A C 1
ATOM 604 O O . VAL A 1 72 ? 10.165 -4.317 -4.026 1.00 89.12 72 VAL A O 1
ATOM 607 N N . HIS A 1 73 ? 9.940 -6.561 -4.043 1.00 89.50 73 HIS A N 1
ATOM 608 C CA . HIS A 1 73 ? 9.877 -6.753 -5.485 1.00 89.50 73 HIS A CA 1
ATOM 609 C C . HIS A 1 73 ? 8.492 -7.262 -5.902 1.00 89.50 73 HIS A C 1
ATOM 611 O O . HIS A 1 73 ? 8.073 -8.344 -5.484 1.00 89.50 73 HIS A O 1
ATOM 617 N N . TRP A 1 74 ? 7.799 -6.490 -6.741 1.00 89.31 74 TRP A N 1
ATOM 618 C CA . TRP A 1 74 ? 6.496 -6.815 -7.321 1.00 89.31 74 TRP A CA 1
ATOM 619 C C . TRP A 1 74 ? 6.544 -6.909 -8.846 1.00 89.31 74 TRP A C 1
ATOM 621 O O . TRP A 1 74 ? 7.168 -6.078 -9.503 1.00 89.31 74 TRP A O 1
ATOM 631 N N . ILE A 1 75 ? 5.773 -7.842 -9.410 1.00 88.69 75 ILE A N 1
ATOM 632 C CA . ILE A 1 75 ? 5.450 -7.866 -10.845 1.00 88.69 75 ILE A CA 1
ATOM 633 C C . ILE A 1 75 ? 3.937 -7.766 -10.992 1.00 88.69 75 ILE A C 1
ATOM 635 O O . ILE A 1 75 ? 3.201 -8.627 -10.499 1.00 88.69 75 ILE A O 1
ATOM 639 N N . LYS A 1 76 ? 3.465 -6.715 -11.671 1.00 86.06 76 LYS A N 1
ATOM 640 C CA . LYS A 1 76 ? 2.046 -6.535 -11.989 1.00 86.06 76 LYS A CA 1
ATOM 641 C C . LYS A 1 76 ? 1.759 -6.889 -13.444 1.00 86.06 76 LYS A C 1
ATOM 643 O O . LYS A 1 76 ? 2.361 -6.309 -14.348 1.00 86.06 76 LYS A O 1
ATOM 648 N N . LYS A 1 77 ? 0.787 -7.776 -13.654 1.00 85.81 77 LYS A N 1
ATOM 649 C CA . LYS A 1 77 ? 0.230 -8.111 -14.964 1.00 85.81 77 LYS A CA 1
ATOM 650 C C . LYS A 1 77 ? -0.837 -7.104 -15.350 1.00 85.81 77 LYS A C 1
ATOM 652 O O . LYS A 1 77 ? -1.809 -6.889 -14.623 1.00 85.81 77 LYS A O 1
ATOM 657 N N . PHE A 1 78 ? -0.646 -6.490 -16.506 1.00 80.31 78 PHE A N 1
ATOM 658 C CA . PHE A 1 78 ? -1.644 -5.636 -17.134 1.00 80.31 78 PHE A CA 1
ATOM 659 C C . PHE A 1 78 ? -2.318 -6.403 -18.281 1.00 80.31 78 PHE A C 1
ATOM 661 O O . PHE A 1 78 ? -1.797 -7.424 -18.731 1.00 80.31 78 PHE A O 1
ATOM 668 N N . PRO A 1 79 ? -3.502 -5.967 -18.746 1.00 77.44 79 PRO A N 1
ATOM 669 C CA . PRO A 1 79 ? -4.132 -6.565 -19.919 1.00 77.44 79 PRO A CA 1
ATOM 670 C C . PRO A 1 79 ? -3.174 -6.610 -21.122 1.00 77.44 79 PRO A C 1
ATOM 672 O O . PRO A 1 79 ? -2.322 -5.738 -21.263 1.00 77.44 79 PRO A O 1
ATOM 675 N N . PHE A 1 80 ? -3.360 -7.596 -22.007 1.00 64.38 80 PHE A N 1
ATOM 676 C CA . PHE A 1 80 ? -2.414 -8.041 -23.051 1.00 64.38 80 PHE A CA 1
ATOM 677 C C . PHE A 1 80 ? -1.866 -6.974 -24.022 1.00 64.38 80 PHE A C 1
ATOM 679 O O . PHE A 1 80 ? -0.943 -7.258 -24.778 1.00 64.38 80 PHE A O 1
ATOM 686 N N . PHE A 1 81 ? -2.424 -5.764 -24.037 1.00 72.12 81 PHE A N 1
ATOM 687 C CA . PHE A 1 81 ? -1.912 -4.632 -24.813 1.00 72.12 81 PHE A CA 1
ATOM 688 C C . PHE A 1 81 ? -0.837 -3.813 -24.068 1.00 72.12 81 PHE A C 1
ATOM 690 O O . PHE A 1 81 ? -0.327 -2.834 -24.607 1.00 72.12 81 PHE A O 1
ATOM 697 N N . CYS A 1 82 ? -0.493 -4.177 -22.831 1.00 70.31 82 CYS A N 1
ATOM 698 C CA . CYS A 1 82 ? 0.559 -3.558 -22.028 1.00 70.31 82 CYS A CA 1
ATOM 699 C C . CYS A 1 82 ? 1.569 -4.610 -21.563 1.00 70.31 82 CYS A C 1
ATOM 701 O O . CYS A 1 82 ? 1.186 -5.719 -21.200 1.00 70.31 82 CYS A O 1
ATOM 703 N N . SER A 1 83 ? 2.848 -4.237 -21.512 1.00 78.88 83 SER A N 1
ATOM 704 C CA . SER A 1 83 ? 3.870 -5.052 -20.854 1.00 78.88 83 SER A CA 1
ATOM 705 C C . SER A 1 83 ? 3.611 -5.143 -19.351 1.00 78.88 83 SER A C 1
ATOM 707 O O . SER A 1 83 ? 3.124 -4.186 -18.732 1.00 78.88 83 SER A O 1
ATOM 709 N N . ASP A 1 84 ? 3.996 -6.275 -18.765 1.00 82.56 84 ASP A N 1
ATOM 710 C CA . ASP A 1 84 ? 4.070 -6.433 -17.316 1.00 82.56 84 ASP A CA 1
ATOM 711 C C . ASP A 1 84 ? 4.969 -5.343 -16.723 1.00 82.56 84 ASP A C 1
ATOM 713 O O . ASP A 1 84 ? 5.961 -4.923 -17.326 1.00 82.56 84 ASP A O 1
ATOM 717 N N . ARG A 1 85 ? 4.599 -4.855 -15.538 1.00 81.38 85 ARG A N 1
ATOM 718 C CA . ARG A 1 85 ? 5.362 -3.821 -14.839 1.00 81.38 85 ARG A CA 1
ATOM 719 C C . ARG A 1 85 ? 6.078 -4.426 -13.649 1.00 81.38 85 ARG A C 1
ATOM 721 O O . ARG A 1 85 ? 5.438 -4.945 -12.734 1.00 81.38 85 ARG A O 1
ATOM 728 N N . GLU A 1 86 ? 7.396 -4.324 -13.680 1.00 85.56 86 GLU A N 1
ATOM 729 C CA . GLU A 1 86 ? 8.285 -4.730 -12.603 1.00 85.56 86 GLU A CA 1
ATOM 730 C C . GLU A 1 86 ? 8.590 -3.529 -11.702 1.00 85.56 86 GLU A C 1
ATOM 732 O O . GLU A 1 86 ? 8.892 -2.429 -12.175 1.00 85.56 86 GLU A O 1
ATOM 737 N N . TYR A 1 87 ? 8.480 -3.734 -10.394 1.00 82.06 87 TYR A N 1
ATOM 738 C CA . TYR A 1 87 ? 8.669 -2.702 -9.386 1.00 82.06 87 TYR A CA 1
ATOM 739 C C . TYR A 1 87 ? 9.562 -3.218 -8.269 1.00 82.06 87 TYR A C 1
ATOM 741 O O . TYR A 1 87 ? 9.223 -4.195 -7.606 1.00 82.06 87 TYR A O 1
ATOM 749 N N . ILE A 1 88 ? 10.647 -2.499 -7.995 1.00 85.69 88 ILE A N 1
ATOM 750 C CA . ILE A 1 88 ? 11.393 -2.628 -6.746 1.00 85.69 88 ILE A CA 1
ATOM 751 C C . ILE A 1 88 ? 11.142 -1.352 -5.956 1.00 85.69 88 ILE A C 1
ATOM 753 O O . ILE A 1 88 ? 11.308 -0.244 -6.466 1.00 85.69 88 ILE A O 1
ATOM 757 N N . PHE A 1 89 ? 10.693 -1.474 -4.717 1.00 85.44 89 PHE A N 1
ATOM 758 C CA . PHE A 1 89 ? 10.408 -0.303 -3.901 1.00 85.44 89 PHE A CA 1
ATOM 759 C C . PHE A 1 89 ? 10.839 -0.496 -2.461 1.00 85.44 89 PHE A C 1
ATOM 761 O O . PHE A 1 89 ? 10.799 -1.598 -1.919 1.00 85.44 89 PHE A O 1
ATOM 768 N N . GLY A 1 90 ? 11.235 0.616 -1.849 1.00 87.25 90 GLY A N 1
ATOM 769 C CA . GLY A 1 90 ? 11.441 0.706 -0.413 1.00 87.25 90 GLY A CA 1
ATOM 770 C C . GLY A 1 90 ? 10.170 1.221 0.243 1.00 87.25 90 GLY A C 1
ATOM 771 O O . GLY A 1 90 ? 9.659 2.272 -0.146 1.00 87.25 90 GLY A O 1
ATOM 772 N N . GLY A 1 91 ? 9.655 0.491 1.222 1.00 86.88 91 GLY A N 1
ATOM 773 C CA . GLY A 1 91 ? 8.593 0.937 2.111 1.00 86.88 91 GLY A CA 1
ATOM 774 C C . GLY A 1 91 ? 9.129 1.149 3.521 1.00 86.88 91 GLY A C 1
ATOM 775 O O . GLY A 1 91 ? 10.055 0.460 3.938 1.00 86.88 91 GLY A O 1
ATOM 776 N N . ARG A 1 92 ? 8.559 2.095 4.261 1.00 88.25 92 ARG A N 1
ATOM 777 C CA . ARG A 1 92 ? 8.781 2.244 5.699 1.00 88.25 92 ARG A CA 1
ATOM 778 C C . ARG A 1 92 ? 7.451 2.409 6.398 1.00 88.25 92 ARG A C 1
ATOM 780 O O . ARG A 1 92 ? 6.697 3.309 6.032 1.00 88.25 92 ARG A O 1
ATOM 787 N N . ILE A 1 93 ? 7.227 1.607 7.431 1.00 87.06 93 ILE A N 1
ATOM 788 C CA . ILE A 1 93 ? 6.097 1.738 8.340 1.00 87.06 93 ILE A CA 1
ATOM 789 C C . ILE A 1 93 ? 6.564 2.202 9.718 1.00 87.06 93 ILE A C 1
ATOM 791 O O . ILE A 1 93 ? 7.601 1.774 10.220 1.00 87.06 93 ILE A O 1
ATOM 795 N N . TRP A 1 94 ? 5.800 3.096 10.336 1.00 88.81 94 TRP A N 1
ATOM 796 C CA . TRP A 1 94 ? 5.999 3.469 11.728 1.00 88.81 94 TRP A CA 1
ATOM 797 C C . TRP A 1 94 ? 4.680 3.847 12.393 1.00 88.81 94 TRP A C 1
ATOM 799 O O . TRP A 1 94 ? 3.709 4.229 11.739 1.00 88.81 94 TRP A O 1
ATOM 809 N N . GLU A 1 95 ? 4.659 3.749 13.714 1.00 89.38 95 GLU A N 1
ATOM 810 C CA . GLU A 1 95 ? 3.542 4.172 14.548 1.00 89.38 95 GLU A CA 1
ATOM 811 C C . GLU A 1 95 ? 3.858 5.528 15.190 1.00 89.38 95 GLU A C 1
ATOM 813 O O . GLU A 1 95 ? 4.993 5.807 15.582 1.00 89.38 95 GLU A O 1
ATOM 818 N N . SER A 1 96 ? 2.850 6.388 15.305 1.00 87.25 96 SER A N 1
ATOM 819 C CA . SER A 1 96 ? 2.902 7.569 16.162 1.00 87.25 96 SER A CA 1
ATOM 820 C C . SER A 1 96 ? 1.556 7.759 16.854 1.00 87.25 96 SER A C 1
ATOM 822 O O . SER A 1 96 ? 0.529 7.997 16.212 1.00 87.25 96 SER A O 1
ATOM 824 N N . GLY A 1 97 ? 1.549 7.634 18.181 1.00 86.94 97 GLY A N 1
ATOM 825 C CA . GLY A 1 97 ? 0.324 7.681 18.975 1.00 86.94 97 GLY A CA 1
ATOM 826 C C . GLY A 1 97 ? -0.544 6.450 18.730 1.00 86.94 97 GLY A C 1
ATOM 827 O O . GLY A 1 97 ? -0.191 5.370 19.167 1.00 86.94 97 GLY A O 1
ATOM 828 N N . LYS A 1 98 ? -1.684 6.627 18.056 1.00 79.81 98 LYS A N 1
ATOM 829 C CA . LYS A 1 98 ? -2.574 5.531 17.618 1.00 79.81 98 LYS A CA 1
ATOM 830 C C . LYS A 1 98 ? -2.685 5.465 16.087 1.00 79.81 98 LYS A C 1
ATOM 832 O O . LYS A 1 98 ? -3.638 4.910 15.549 1.00 79.81 98 LYS A O 1
ATOM 837 N N . THR A 1 99 ? -1.758 6.119 15.390 1.00 81.62 99 THR A N 1
ATOM 838 C CA . THR A 1 99 ? -1.737 6.254 13.933 1.00 81.62 99 THR A CA 1
ATOM 839 C C . THR A 1 99 ? -0.587 5.453 13.365 1.00 81.62 99 THR A C 1
ATOM 841 O O . THR A 1 99 ? 0.547 5.596 13.822 1.00 81.62 99 THR A O 1
ATOM 844 N N . TYR A 1 100 ? -0.856 4.700 12.304 1.00 85.44 100 TYR A N 1
ATOM 845 C CA . TYR A 1 100 ? 0.190 4.067 11.513 1.00 85.44 100 TYR A CA 1
ATOM 846 C C . TYR A 1 100 ? 0.428 4.861 10.236 1.00 85.44 100 TYR A C 1
ATOM 848 O O . TYR A 1 100 ? -0.501 5.266 9.535 1.00 85.44 100 TYR A O 1
ATOM 856 N N . TYR A 1 101 ? 1.697 5.071 9.935 1.00 84.06 101 TYR A N 1
ATOM 857 C CA . TYR A 1 101 ? 2.167 5.779 8.762 1.00 84.06 101 TYR A CA 1
ATOM 858 C C . TYR A 1 101 ? 2.977 4.814 7.920 1.00 84.06 101 TYR A C 1
ATOM 860 O O . TYR A 1 101 ? 3.821 4.091 8.444 1.00 84.06 101 TYR A O 1
ATOM 868 N N . CYS A 1 102 ? 2.749 4.830 6.616 1.00 83.69 102 CYS A N 1
ATOM 869 C CA . CYS A 1 102 ? 3.543 4.085 5.664 1.00 83.69 102 CYS A CA 1
ATOM 870 C C . CYS A 1 102 ? 3.931 4.992 4.502 1.00 83.69 102 CYS A C 1
ATOM 872 O O . CYS A 1 102 ? 3.102 5.713 3.949 1.00 83.69 102 CYS A O 1
ATOM 874 N N . VAL A 1 103 ? 5.200 4.946 4.118 1.00 84.12 103 VAL A N 1
ATOM 875 C CA . VAL A 1 103 ? 5.705 5.621 2.923 1.00 84.12 103 VAL A CA 1
ATOM 876 C C . VAL A 1 103 ? 6.393 4.594 2.057 1.00 84.12 103 VAL A C 1
ATOM 878 O O . VAL A 1 103 ? 7.302 3.908 2.516 1.00 84.12 103 VAL A O 1
ATOM 881 N N . THR A 1 104 ? 5.990 4.533 0.797 1.00 82.94 104 THR A N 1
ATOM 882 C CA . THR A 1 104 ? 6.606 3.691 -0.217 1.00 82.94 104 THR A CA 1
ATOM 883 C C . THR A 1 104 ? 7.180 4.564 -1.318 1.00 82.94 104 THR A C 1
ATOM 885 O O . THR A 1 104 ? 6.485 5.409 -1.886 1.00 82.94 104 THR A O 1
ATOM 888 N N . LYS A 1 105 ? 8.450 4.342 -1.647 1.00 82.00 105 LYS A N 1
ATOM 889 C CA . LYS A 1 105 ? 9.127 4.985 -2.768 1.00 82.00 105 LYS A CA 1
ATOM 890 C C . LYS A 1 105 ? 9.585 3.923 -3.752 1.00 82.00 105 LYS A C 1
ATOM 892 O O . LYS A 1 105 ? 10.389 3.052 -3.420 1.00 82.00 105 LYS A O 1
ATOM 897 N N . VAL A 1 106 ? 9.060 4.015 -4.967 1.00 74.12 106 VAL A N 1
ATOM 898 C CA . VAL A 1 106 ? 9.395 3.093 -6.049 1.00 74.12 106 VAL A CA 1
ATOM 899 C C . VAL A 1 106 ? 10.703 3.517 -6.703 1.00 74.12 106 VAL A C 1
ATOM 901 O O . VAL A 1 106 ? 10.880 4.684 -7.056 1.00 74.12 106 VAL A O 1
ATOM 904 N N . HIS A 1 107 ? 11.608 2.558 -6.877 1.00 67.38 107 HIS A N 1
ATOM 905 C CA . HIS A 1 107 ? 12.736 2.673 -7.785 1.00 67.38 107 HIS A CA 1
ATOM 906 C C . HIS A 1 107 ? 12.456 1.779 -8.991 1.00 67.38 107 HIS A C 1
ATOM 908 O O . HIS A 1 107 ? 12.556 0.555 -8.928 1.00 67.38 107 HIS A O 1
ATOM 914 N N . VAL A 1 108 ? 12.049 2.385 -10.103 1.00 54.62 108 VAL A N 1
ATOM 915 C CA . VAL A 1 108 ? 11.847 1.627 -11.336 1.00 54.62 108 VAL A CA 1
ATOM 916 C C . VAL A 1 108 ? 13.228 1.309 -11.905 1.00 54.62 108 VAL A C 1
ATOM 918 O O . VAL A 1 108 ? 13.907 2.203 -12.407 1.00 54.62 108 VAL A O 1
ATOM 921 N N . HIS A 1 109 ? 13.654 0.045 -11.848 1.00 45.91 109 HIS A N 1
ATOM 922 C CA . HIS A 1 109 ? 14.846 -0.395 -12.570 1.00 45.91 109 HIS A CA 1
ATOM 923 C C . HIS A 1 109 ? 14.493 -0.573 -14.055 1.00 45.91 109 HIS A C 1
ATOM 925 O O . HIS A 1 109 ? 14.377 -1.676 -14.569 1.00 45.91 109 HIS A O 1
ATOM 931 N N . SER A 1 110 ? 14.265 0.535 -14.758 1.00 38.19 110 SER A N 1
ATOM 932 C CA . SER A 1 110 ? 14.190 0.538 -16.216 1.00 38.19 110 SER A CA 1
ATOM 933 C C . SER A 1 110 ? 14.916 1.769 -16.740 1.00 38.19 110 SER A C 1
ATOM 935 O O . SER A 1 110 ? 14.684 2.884 -16.279 1.00 38.19 110 SER A O 1
ATOM 937 N N . VAL A 1 111 ? 15.806 1.556 -17.707 1.00 37.53 111 VAL A N 1
ATOM 938 C CA . VAL A 1 111 ? 16.721 2.550 -18.300 1.00 37.53 111 VAL A CA 1
ATOM 939 C C . VAL A 1 111 ? 15.979 3.674 -19.062 1.00 37.53 111 VAL A C 1
ATOM 941 O O . VAL A 1 111 ? 16.604 4.486 -19.728 1.00 37.53 111 VAL A O 1
ATOM 944 N N . LEU A 1 112 ? 14.645 3.765 -18.975 1.00 34.38 112 LEU A N 1
ATOM 945 C CA . LEU A 1 112 ? 13.840 4.651 -19.823 1.00 34.38 112 LEU A CA 1
ATOM 946 C C . LEU A 1 112 ? 12.804 5.524 -19.097 1.00 3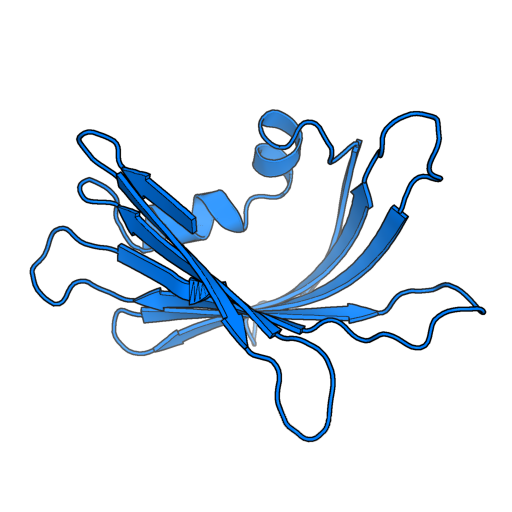4.38 112 LEU A C 1
ATOM 948 O O . LEU A 1 112 ? 12.173 6.336 -19.765 1.00 34.38 112 LEU A O 1
ATOM 952 N N . LEU A 1 113 ? 12.621 5.430 -17.774 1.00 36.09 113 LEU A N 1
ATOM 953 C CA . LEU A 1 113 ? 11.649 6.281 -17.067 1.00 36.09 113 LEU A CA 1
ATOM 954 C C . LEU A 1 113 ? 12.174 6.740 -15.699 1.00 36.09 113 LEU A C 1
ATOM 956 O O . LEU A 1 113 ? 12.217 5.975 -14.740 1.00 36.09 113 LEU A O 1
ATOM 960 N N . THR A 1 114 ? 12.532 8.021 -15.602 1.00 32.34 114 THR A N 1
ATOM 961 C CA . THR A 1 114 ? 12.869 8.728 -14.355 1.00 32.34 114 THR A CA 1
ATOM 962 C C . THR A 1 114 ? 11.608 9.240 -13.657 1.00 32.34 114 THR A C 1
ATOM 964 O O . THR A 1 114 ? 11.505 10.430 -13.367 1.00 32.34 114 THR A O 1
ATOM 967 N N . ASP A 1 115 ? 10.625 8.372 -13.417 1.00 38.53 115 ASP A N 1
ATOM 968 C CA . ASP A 1 115 ? 9.433 8.752 -12.656 1.00 38.53 115 ASP A CA 1
ATOM 969 C C . ASP A 1 115 ? 9.428 8.033 -11.305 1.00 38.53 115 ASP A C 1
ATOM 971 O O . ASP A 1 115 ? 9.321 6.809 -11.211 1.00 38.53 115 ASP A O 1
ATOM 975 N N . THR A 1 116 ? 9.627 8.809 -10.240 1.00 44.97 116 THR A N 1
ATOM 976 C CA . THR A 1 116 ? 9.629 8.306 -8.863 1.00 44.97 116 THR A CA 1
ATOM 977 C C . THR A 1 116 ? 8.265 8.572 -8.244 1.00 44.97 116 THR A C 1
ATOM 979 O O . THR A 1 116 ? 8.009 9.637 -7.691 1.00 44.97 116 THR A O 1
ATOM 982 N N . SER A 1 117 ? 7.366 7.592 -8.316 1.00 47.78 117 SER A N 1
ATOM 983 C CA . SER A 1 117 ? 6.081 7.681 -7.623 1.00 47.78 117 SER A CA 1
ATOM 984 C C . SER A 1 117 ? 6.266 7.401 -6.128 1.00 47.78 117 SER A C 1
ATOM 986 O O . SER A 1 117 ? 6.761 6.340 -5.733 1.00 47.78 117 SER A O 1
ATOM 988 N N . THR A 1 118 ? 5.857 8.352 -5.288 1.00 49.25 118 THR A N 1
ATOM 989 C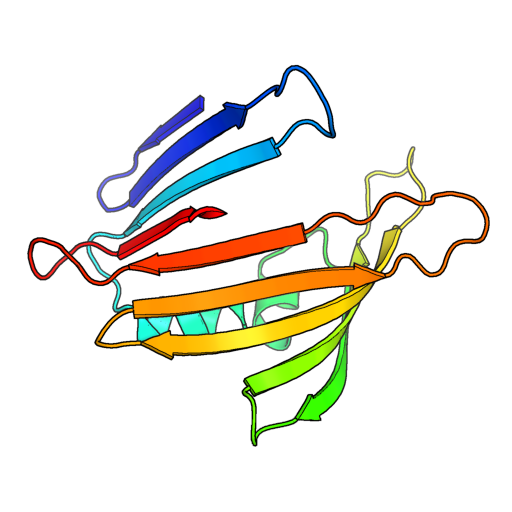 CA . THR A 1 118 ? 5.793 8.188 -3.829 1.00 49.25 118 THR A CA 1
ATOM 990 C C . THR A 1 118 ? 4.346 7.929 -3.439 1.00 49.25 118 THR A C 1
ATOM 992 O O . THR A 1 118 ? 3.479 8.735 -3.761 1.00 49.25 118 THR A O 1
ATOM 995 N N . HIS A 1 119 ? 4.090 6.814 -2.759 1.00 54.16 119 HIS A N 1
ATOM 996 C CA . HIS A 1 119 ? 2.783 6.502 -2.184 1.00 54.16 119 HIS A CA 1
ATOM 997 C C . HIS A 1 119 ? 2.879 6.672 -0.672 1.00 54.16 119 HIS A C 1
ATOM 999 O O . HIS A 1 119 ? 3.775 6.109 -0.039 1.00 54.16 119 HIS A O 1
ATOM 1005 N N . VAL A 1 120 ? 1.978 7.459 -0.091 1.00 51.91 120 VAL A N 1
ATOM 1006 C CA . VAL A 1 120 ? 1.916 7.670 1.356 1.00 51.91 120 VAL A CA 1
ATOM 1007 C C . VAL A 1 120 ? 0.600 7.096 1.826 1.00 51.91 120 VAL A C 1
ATOM 1009 O O . VAL A 1 120 ? -0.439 7.613 1.456 1.00 51.91 120 VAL A O 1
ATOM 1012 N N . MET A 1 121 ? 0.648 6.037 2.629 1.00 56.38 121 MET A N 1
ATOM 1013 C CA . MET A 1 121 ? -0.529 5.445 3.246 1.00 56.38 121 MET A CA 1
ATOM 1014 C C . MET A 1 121 ? -0.605 5.877 4.710 1.00 56.38 121 MET A C 1
ATOM 1016 O O . MET A 1 121 ? 0.214 5.472 5.535 1.00 56.38 121 MET A O 1
ATOM 1020 N N . LEU A 1 122 ? -1.589 6.708 5.040 1.00 54.28 122 LEU A N 1
ATOM 1021 C CA . LEU A 1 122 ? -1.882 7.118 6.416 1.00 54.28 122 LEU A CA 1
ATOM 1022 C C . LEU A 1 122 ? -3.056 6.308 6.935 1.00 54.28 122 LEU A C 1
ATOM 1024 O O . LEU A 1 122 ? -4.099 6.347 6.300 1.00 54.28 122 LEU A O 1
ATOM 1028 N N . MET A 1 123 ? -2.908 5.633 8.074 1.00 58.03 123 MET A N 1
ATOM 1029 C CA . MET A 1 123 ? -3.982 4.927 8.776 1.00 58.03 123 MET A CA 1
ATOM 1030 C C . MET A 1 123 ? -4.255 5.637 10.098 1.00 58.03 123 MET A C 1
ATOM 1032 O O . MET A 1 123 ? -3.603 5.372 11.110 1.00 58.03 123 MET A O 1
ATOM 1036 N N . LEU A 1 124 ? -5.192 6.586 10.067 1.00 42.16 124 LEU A N 1
ATOM 1037 C CA . LEU A 1 124 ? -5.531 7.393 11.239 1.00 42.16 124 LEU A CA 1
ATOM 1038 C C . LEU A 1 124 ? -6.467 6.631 12.186 1.00 42.16 124 LEU A C 1
ATOM 1040 O O . LEU A 1 124 ? -7.421 6.005 11.707 1.00 42.16 124 LEU A O 1
ATOM 1044 N N . PRO A 1 125 ? -6.250 6.741 13.509 1.00 39.78 125 PRO A N 1
ATOM 1045 C CA . PRO A 1 125 ? -7.198 6.294 14.498 1.00 39.78 125 PRO A CA 1
ATOM 1046 C C . PRO A 1 125 ? -8.461 7.153 14.402 1.00 39.78 125 PRO A C 1
ATOM 1048 O O . PRO A 1 125 ? -8.431 8.290 13.912 1.00 39.78 125 PRO A O 1
ATOM 1051 N N . PRO A 1 126 ? -9.579 6.639 14.906 1.00 46.97 126 PRO A N 1
ATOM 1052 C CA . PRO A 1 126 ? -10.838 7.344 14.810 1.00 46.97 126 PRO A CA 1
ATOM 1053 C C . PRO A 1 126 ? -10.875 8.664 15.596 1.00 46.97 126 PRO A C 1
ATOM 1055 O O . PRO A 1 126 ? -10.365 8.739 16.710 1.00 46.97 126 PRO A O 1
ATOM 1058 N N . LEU A 1 127 ? -11.601 9.670 15.084 1.00 43.47 127 LEU A N 1
ATOM 1059 C CA . LEU A 1 127 ? -12.109 10.792 15.904 1.00 43.47 127 LEU A CA 1
ATOM 1060 C C . LEU A 1 127 ? -13.256 10.344 16.845 1.00 43.47 127 LEU A C 1
ATOM 1062 O O . LEU A 1 127 ? -13.585 11.037 17.802 1.00 43.47 127 LEU A O 1
ATOM 1066 N N . SER A 1 128 ? -13.857 9.179 16.573 1.00 40.75 128 SER A N 1
ATOM 1067 C CA . SER A 1 128 ? -14.839 8.442 17.386 1.00 40.75 128 SER A CA 1
ATOM 1068 C C . SER A 1 128 ? -14.616 6.956 17.090 1.00 40.75 128 SER A C 1
ATOM 1070 O O . SER A 1 128 ? -14.584 6.637 15.912 1.00 40.75 128 SER A O 1
ATOM 1072 N N . GLU A 1 129 ? -14.436 6.098 18.109 1.00 40.56 129 GLU A N 1
ATOM 1073 C CA . GLU A 1 129 ? -13.854 4.721 18.157 1.00 40.56 129 GLU A CA 1
ATOM 1074 C C . GLU A 1 129 ? -14.071 3.706 17.002 1.00 40.56 129 GLU A C 1
ATOM 1076 O O . GLU A 1 129 ? -13.520 2.613 17.052 1.00 40.56 129 GLU A O 1
ATOM 1081 N N . LYS A 1 130 ? -14.810 4.033 15.945 1.00 35.50 130 LYS A N 1
ATOM 1082 C CA . LYS A 1 130 ? -15.243 3.128 14.879 1.00 35.50 130 LYS A CA 1
ATOM 1083 C C . LYS A 1 130 ? -14.816 3.552 13.470 1.00 35.50 130 LYS A C 1
ATOM 1085 O O . LYS A 1 130 ? -15.503 3.219 12.532 1.00 35.50 130 LYS A O 1
ATOM 1090 N N . ARG A 1 131 ? -13.771 4.362 13.255 1.00 39.62 131 ARG A N 1
ATOM 1091 C CA . ARG A 1 131 ? -13.434 4.875 11.903 1.00 39.62 131 ARG A CA 1
ATOM 1092 C C . ARG A 1 131 ? -11.942 4.911 11.611 1.00 39.62 131 ARG A C 1
ATOM 1094 O O . ARG A 1 131 ? -11.215 5.624 12.286 1.00 39.62 131 ARG A O 1
ATOM 1101 N N . ILE A 1 132 ? -11.504 4.240 10.548 1.00 47.34 132 ILE A N 1
ATOM 1102 C CA . ILE A 1 132 ? -10.114 4.318 10.057 1.00 47.34 132 ILE A CA 1
ATOM 1103 C C . ILE A 1 132 ? -10.061 5.142 8.789 1.00 47.34 132 ILE A C 1
ATOM 1105 O O . ILE A 1 132 ? -10.769 4.809 7.851 1.00 47.34 132 ILE A O 1
ATOM 1109 N N . HIS A 1 133 ? -9.196 6.151 8.715 1.00 46.06 133 HIS A N 1
ATOM 1110 C CA . HIS A 1 133 ? -8.942 6.873 7.466 1.00 46.06 133 HIS A CA 1
ATOM 1111 C C . HIS A 1 133 ? -7.697 6.323 6.783 1.00 46.06 133 HIS A C 1
ATOM 1113 O O . HIS A 1 133 ? -6.622 6.484 7.347 1.00 46.06 133 HIS A O 1
ATOM 1119 N N . ILE A 1 134 ? -7.840 5.740 5.588 1.00 54.75 134 ILE A N 1
ATOM 1120 C CA . ILE A 1 134 ? -6.713 5.426 4.697 1.00 54.75 134 ILE A CA 1
ATOM 1121 C C . ILE A 1 134 ? -6.561 6.549 3.693 1.00 54.75 134 ILE A C 1
ATOM 1123 O O . ILE A 1 134 ? -7.418 6.651 2.817 1.00 54.75 134 ILE A O 1
ATOM 1127 N N . ILE A 1 135 ? -5.508 7.357 3.805 1.00 53.41 135 ILE A N 1
ATOM 1128 C CA . ILE A 1 135 ? -5.143 8.315 2.757 1.00 53.41 135 ILE A CA 1
ATOM 1129 C C . ILE A 1 135 ? -4.013 7.706 1.936 1.00 53.41 135 ILE A C 1
ATOM 1131 O O . ILE A 1 135 ? -2.982 7.444 2.540 1.00 53.41 135 ILE A O 1
ATOM 1135 N N . LEU A 1 136 ? -4.243 7.437 0.642 1.00 53.22 136 LEU A N 1
ATOM 1136 C CA . LEU A 1 136 ? -3.216 7.051 -0.351 1.00 53.22 136 LEU A CA 1
ATOM 1137 C C . LEU A 1 136 ? -2.880 8.244 -1.230 1.00 53.22 136 LEU A C 1
ATOM 1139 O O . LEU A 1 136 ? -3.865 8.961 -1.528 1.00 53.22 136 LEU A O 1
#

Organism: Zea mays (NCBI:txid4577)

Radius of gyration: 16.13 Å; chains: 1; bounding box: 40×38×44 Å

Sequence (136 aa):
MERRTSNMTYNAWRREPEEGPIMYCSRTIFEDATPELVRDFFWDGDFRLKWDPMLAYCKSLDEFPQNGATIVHWIKKFPFFCSDREYIFGGRIWESGKTYYCVTKVHVHSVLLTDTSTHVMLMLPPLSEKRIHIIL